Protein AF-A0A968MQ22-F1 (afdb_monomer_lite)

Foldseek 3Di:
DEEEAPPLCRVLVVLLVQLVCQVPPAAE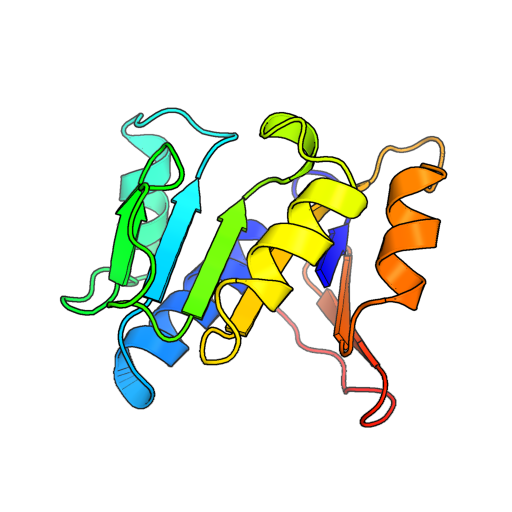EEAAQPDDPDPVVVVSNVVSVSDHPRYHYHPDDDPDPQRHQEYEHNAPVSVVDFLVNVVVVCVVCVNHHYHHYDYADPVGDDPRVVVSVVVDQKYWYGGNQKIWIAGPVGTDDIDGSD

Structure (mmCIF, N/CA/C/O backbone):
data_AF-A0A968MQ22-F1
#
_entry.id   AF-A0A968MQ22-F1
#
loop_
_atom_site.group_PDB
_atom_site.id
_atom_site.type_symbol
_atom_site.label_atom_id
_atom_site.label_alt_id
_atom_site.label_comp_id
_atom_site.label_asym_id
_atom_site.label_entity_id
_atom_site.label_seq_id
_atom_site.pdbx_PDB_ins_code
_atom_site.Cartn_x
_atom_site.Cartn_y
_atom_site.Cartn_z
_atom_site.occupancy
_atom_site.B_iso_or_equiv
_atom_site.auth_seq_id
_atom_site.auth_comp_id
_atom_site.auth_asym_id
_atom_site.auth_atom_id
_atom_site.pdbx_PDB_model_num
ATOM 1 N N . MET A 1 1 ? 4.979 -7.011 3.226 1.00 92.00 1 MET A N 1
ATOM 2 C CA . MET A 1 1 ? 5.960 -6.040 2.685 1.00 92.00 1 MET A CA 1
ATOM 3 C C . MET A 1 1 ? 5.982 -6.148 1.172 1.00 92.00 1 MET A C 1
ATOM 5 O O . MET A 1 1 ? 6.046 -7.263 0.672 1.00 92.00 1 MET A O 1
ATOM 9 N N . VAL A 1 2 ? 5.947 -5.025 0.457 1.00 93.56 2 VAL A N 1
ATOM 10 C CA . VAL A 1 2 ? 6.127 -4.951 -1.002 1.00 93.56 2 VAL A CA 1
ATOM 11 C C . VAL A 1 2 ? 7.355 -4.093 -1.285 1.00 93.56 2 VAL A C 1
ATOM 13 O O . VAL A 1 2 ? 7.462 -2.993 -0.748 1.00 93.56 2 VAL A O 1
ATOM 16 N N . PHE A 1 3 ? 8.295 -4.565 -2.099 1.00 92.31 3 PHE A N 1
ATOM 17 C CA . PHE A 1 3 ? 9.518 -3.816 -2.396 1.00 92.31 3 PHE A CA 1
ATOM 18 C C . PHE A 1 3 ? 9.997 -4.001 -3.836 1.00 92.31 3 PHE A C 1
ATOM 20 O O . PHE A 1 3 ? 9.499 -4.846 -4.575 1.00 92.31 3 PHE A O 1
ATOM 27 N N . GLY A 1 4 ? 10.948 -3.165 -4.255 1.00 89.31 4 GLY A N 1
ATOM 28 C CA . GLY A 1 4 ? 11.509 -3.183 -5.603 1.00 89.31 4 GLY A CA 1
ATOM 29 C C . GLY A 1 4 ? 12.014 -1.815 -6.057 1.00 89.31 4 GLY A C 1
ATOM 30 O O . GLY A 1 4 ? 11.714 -0.775 -5.455 1.00 89.31 4 GLY A O 1
ATOM 31 N N . LEU A 1 5 ? 12.766 -1.805 -7.158 1.00 86.19 5 LEU A N 1
ATOM 32 C CA . LEU A 1 5 ? 13.360 -0.591 -7.724 1.00 86.19 5 LEU A CA 1
ATOM 33 C C . LEU A 1 5 ? 12.298 0.457 -8.115 1.00 86.19 5 LEU A C 1
ATOM 35 O O . LEU A 1 5 ? 11.146 0.109 -8.395 1.00 86.19 5 LEU A O 1
ATOM 39 N N . PRO A 1 6 ? 12.642 1.757 -8.159 1.00 83.75 6 PRO A N 1
ATOM 40 C CA . PRO A 1 6 ? 11.761 2.776 -8.725 1.00 83.75 6 PRO A CA 1
ATOM 41 C C . PRO A 1 6 ? 11.256 2.378 -10.119 1.00 83.75 6 PRO A C 1
ATOM 43 O O . PRO A 1 6 ? 12.003 1.805 -10.909 1.00 83.75 6 PRO A O 1
ATOM 46 N N . LYS A 1 7 ? 9.988 2.696 -10.416 1.00 83.88 7 LYS A N 1
ATOM 47 C CA . LYS A 1 7 ? 9.314 2.368 -11.688 1.00 83.88 7 LYS A CA 1
ATOM 48 C C . LYS A 1 7 ? 9.191 0.864 -12.004 1.00 83.88 7 LYS A C 1
ATOM 50 O O . LYS A 1 7 ? 8.962 0.509 -13.151 1.00 83.88 7 LYS A O 1
ATOM 55 N N . SER A 1 8 ? 9.295 -0.025 -11.010 1.00 86.00 8 SER A N 1
ATOM 56 C CA . SER A 1 8 ? 9.147 -1.473 -11.234 1.00 86.00 8 SER A CA 1
ATOM 57 C C . SER A 1 8 ? 7.703 -1.976 -11.377 1.00 86.00 8 SER A C 1
ATOM 59 O O . SER A 1 8 ? 7.522 -3.106 -11.816 1.00 86.00 8 SER A O 1
ATOM 61 N N . GLY A 1 9 ? 6.701 -1.166 -11.007 1.00 88.31 9 GLY A N 1
ATOM 62 C CA . GLY A 1 9 ? 5.279 -1.552 -11.006 1.00 88.31 9 GLY A CA 1
ATOM 63 C C . GLY A 1 9 ? 4.620 -1.645 -9.622 1.00 88.31 9 GLY A C 1
ATOM 64 O O . GLY A 1 9 ? 3.434 -1.936 -9.544 1.00 88.31 9 GLY A O 1
ATOM 65 N N . LYS A 1 10 ? 5.351 -1.366 -8.529 1.00 90.56 10 LYS A N 1
ATOM 66 C CA . LYS A 1 10 ? 4.848 -1.486 -7.140 1.00 90.56 10 LYS A CA 1
ATOM 67 C C . LYS A 1 10 ? 3.533 -0.757 -6.883 1.00 90.56 10 LYS A C 1
ATOM 69 O O . LYS A 1 10 ? 2.604 -1.377 -6.385 1.00 90.56 10 LYS A O 1
ATOM 74 N N . SER A 1 11 ? 3.46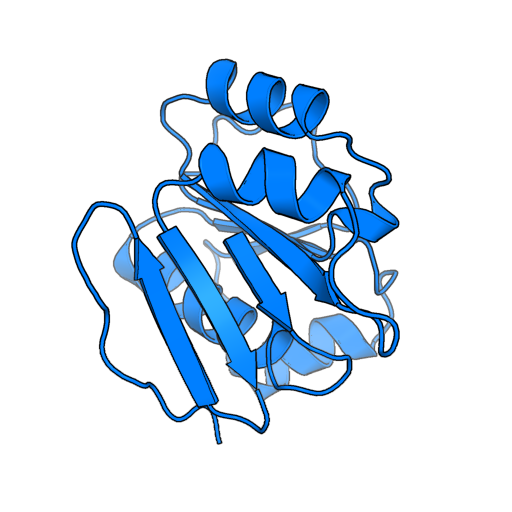0 0.534 -7.209 1.00 89.12 11 SER A N 1
ATOM 75 C CA . SER A 1 11 ? 2.257 1.324 -6.941 1.00 89.12 11 SER A CA 1
ATOM 76 C C . SER A 1 11 ? 1.078 0.827 -7.775 1.00 89.12 11 SER A C 1
ATOM 78 O O . SER A 1 11 ? -0.015 0.737 -7.245 1.00 89.12 11 SER A O 1
ATOM 80 N N . THR A 1 12 ? 1.294 0.410 -9.030 1.00 91.62 12 THR A N 1
ATOM 81 C CA . THR A 1 12 ? 0.241 -0.221 -9.847 1.00 91.62 12 THR A CA 1
ATOM 82 C C . THR A 1 12 ? -0.300 -1.475 -9.166 1.00 91.62 12 THR A C 1
ATOM 84 O O . THR A 1 12 ? -1.491 -1.546 -8.889 1.00 91.62 12 THR A O 1
ATOM 87 N N . LEU A 1 13 ? 0.587 -2.404 -8.788 1.00 94.62 13 LEU A N 1
ATOM 88 C CA . LEU A 1 13 ? 0.213 -3.616 -8.057 1.00 94.62 13 LEU A CA 1
ATOM 89 C C . LEU A 1 13 ? -0.551 -3.295 -6.764 1.00 94.62 13 LEU A C 1
ATOM 91 O O . LEU A 1 13 ? -1.558 -3.928 -6.467 1.00 94.62 13 LEU A O 1
ATOM 95 N N . CYS A 1 14 ? -0.070 -2.328 -5.980 1.00 95.31 14 CYS A N 1
ATOM 96 C CA . CYS A 1 14 ? -0.680 -1.983 -4.697 1.00 95.31 14 CYS A CA 1
ATOM 97 C C . CYS A 1 14 ? -2.033 -1.286 -4.865 1.00 95.31 14 CYS A C 1
ATOM 99 O O . CYS A 1 14 ? -2.928 -1.539 -4.065 1.00 95.31 14 CYS A O 1
ATOM 101 N N . ILE A 1 15 ? -2.205 -0.452 -5.892 1.00 95.12 15 ILE A N 1
ATOM 102 C CA . ILE A 1 15 ? -3.485 0.198 -6.198 1.00 95.12 15 ILE A CA 1
ATOM 103 C C . ILE A 1 15 ? -4.505 -0.841 -6.671 1.00 95.12 15 ILE A C 1
ATOM 105 O O . ILE A 1 15 ? -5.624 -0.857 -6.160 1.00 95.12 15 ILE A O 1
ATOM 109 N N . ASP A 1 16 ? -4.125 -1.745 -7.576 1.00 95.44 16 ASP A N 1
ATOM 110 C CA . ASP A 1 16 ? -5.013 -2.822 -8.032 1.00 95.44 16 ASP A CA 1
ATOM 111 C C . ASP A 1 16 ? -5.380 -3.769 -6.887 1.00 95.44 16 ASP A C 1
ATOM 113 O O . ASP A 1 16 ? -6.536 -4.177 -6.748 1.00 95.44 16 ASP A O 1
ATOM 117 N N . PHE A 1 17 ? -4.428 -4.057 -5.999 1.00 96.94 17 PHE A N 1
ATOM 118 C CA . PHE A 1 17 ? -4.701 -4.857 -4.813 1.00 96.94 17 PHE A CA 1
ATOM 119 C C . PHE A 1 17 ? -5.637 -4.134 -3.834 1.00 96.94 17 PHE A C 1
ATOM 121 O O . PHE A 1 17 ? -6.607 -4.723 -3.358 1.00 96.94 17 PHE A O 1
ATOM 128 N N . ALA A 1 18 ? -5.408 -2.846 -3.569 1.00 97.75 18 ALA A N 1
ATOM 129 C CA . ALA A 1 18 ? -6.275 -2.029 -2.723 1.00 97.75 18 ALA A CA 1
ATOM 130 C C . ALA A 1 18 ? -7.702 -1.942 -3.283 1.00 97.75 18 ALA A C 1
ATOM 132 O O . ALA A 1 18 ? -8.666 -2.080 -2.531 1.00 97.75 18 ALA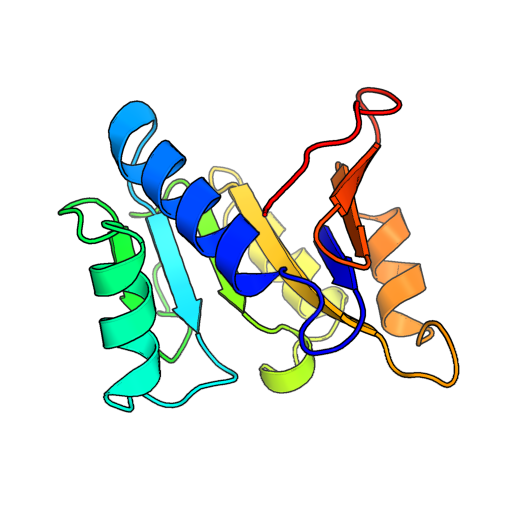 A O 1
ATOM 133 N N . LYS A 1 19 ? -7.844 -1.788 -4.604 1.00 97.75 19 LYS A N 1
ATOM 134 C CA . LYS A 1 19 ? -9.128 -1.844 -5.312 1.00 97.75 19 LYS A CA 1
ATOM 135 C C . LYS A 1 19 ? -9.833 -3.175 -5.072 1.00 97.75 19 LYS A C 1
ATOM 137 O O . LYS A 1 19 ? -10.987 -3.176 -4.650 1.00 97.75 19 LYS A O 1
ATOM 142 N N . TYR A 1 20 ? -9.144 -4.293 -5.299 1.00 97.75 20 TYR A N 1
ATOM 143 C CA . TYR A 1 20 ? -9.712 -5.624 -5.090 1.00 97.75 20 TYR A CA 1
ATOM 144 C C . TYR A 1 20 ? -10.188 -5.817 -3.641 1.00 97.75 20 TYR A C 1
ATOM 146 O O . TYR A 1 20 ? -11.308 -6.276 -3.413 1.00 97.75 20 TYR A O 1
ATOM 154 N N . LEU A 1 21 ? -9.385 -5.408 -2.655 1.00 98.38 21 LEU A N 1
ATOM 155 C CA . LEU A 1 21 ? -9.754 -5.478 -1.238 1.00 98.38 21 LEU A CA 1
ATOM 156 C C . LEU A 1 21 ? -10.966 -4.600 -0.906 1.00 98.38 21 LEU A C 1
ATOM 158 O O . LEU A 1 21 ? -11.875 -5.048 -0.208 1.00 98.38 21 LEU A O 1
ATOM 162 N N . ALA A 1 22 ? -11.016 -3.381 -1.443 1.00 98.12 22 ALA A N 1
ATOM 163 C CA . ALA A 1 22 ? -12.121 -2.455 -1.216 1.00 98.12 22 ALA A CA 1
ATOM 164 C C . ALA A 1 22 ? -13.448 -2.966 -1.795 1.00 98.12 22 ALA A C 1
ATOM 166 O O . ALA A 1 22 ? -14.509 -2.744 -1.203 1.00 98.12 22 ALA A O 1
ATOM 167 N N . GLN A 1 23 ? -13.382 -3.646 -2.941 1.00 97.81 23 GLN A N 1
ATOM 168 C CA . GLN A 1 23 ? -14.540 -4.204 -3.638 1.00 97.81 23 GLN A CA 1
ATOM 169 C C . GLN A 1 23 ? -15.069 -5.485 -2.984 1.00 97.81 23 GLN A C 1
ATOM 171 O O . GLN A 1 23 ? -16.275 -5.712 -3.006 1.00 97.81 23 GLN A O 1
ATOM 176 N N . ASN A 1 24 ? -14.193 -6.308 -2.399 1.00 98.12 24 ASN A N 1
ATOM 177 C CA . ASN A 1 24 ? -14.552 -7.676 -2.010 1.00 98.12 24 ASN A CA 1
ATOM 178 C C . ASN A 1 24 ? -14.442 -7.971 -0.508 1.00 98.12 24 ASN A C 1
ATOM 180 O O . ASN A 1 24 ? -15.029 -8.946 -0.046 1.00 98.12 24 ASN A O 1
ATOM 184 N N . HIS A 1 25 ? -13.687 -7.179 0.262 1.00 97.25 25 HIS A N 1
ATOM 185 C CA . HIS A 1 25 ? -13.252 -7.601 1.599 1.00 97.25 25 HIS A CA 1
ATOM 186 C C . HIS A 1 25 ? -13.455 -6.576 2.720 1.00 97.25 25 HIS A C 1
ATOM 188 O O . HIS A 1 25 ? -13.651 -6.989 3.860 1.00 97.25 25 HIS A O 1
ATOM 194 N N . GLY A 1 26 ? -13.429 -5.267 2.457 1.00 96.38 26 GLY A N 1
ATOM 195 C CA . GLY A 1 26 ? -13.690 -4.281 3.511 1.00 96.38 26 GLY A CA 1
ATOM 196 C C . GLY A 1 26 ? -13.142 -2.891 3.228 1.00 96.38 26 GLY A C 1
ATOM 197 O O . GLY A 1 26 ? -12.763 -2.575 2.103 1.00 96.38 26 GLY A O 1
ATOM 198 N N . LYS A 1 27 ? -13.106 -2.042 4.257 1.00 98.25 27 LYS A N 1
ATOM 199 C CA . LYS A 1 27 ? -12.571 -0.682 4.146 1.00 98.25 27 LYS A CA 1
ATOM 200 C C . LYS A 1 27 ? -11.050 -0.696 4.078 1.00 98.25 27 LYS A C 1
ATOM 202 O O . LYS A 1 27 ? -10.377 -1.317 4.902 1.00 98.25 27 LYS A O 1
ATOM 207 N N . VAL A 1 28 ? -10.530 0.043 3.108 1.00 98.56 28 VAL A N 1
ATOM 208 C CA . VAL A 1 28 ? -9.114 0.180 2.794 1.00 98.56 28 VAL A CA 1
ATOM 209 C C . VAL A 1 28 ? -8.711 1.640 2.951 1.00 98.56 28 VAL A C 1
ATOM 211 O O . VAL A 1 28 ? -9.363 2.534 2.409 1.00 98.56 28 VAL A O 1
ATOM 214 N N . LEU A 1 29 ? -7.612 1.874 3.659 1.00 97.81 29 LEU A N 1
ATOM 215 C CA . LEU A 1 29 ? -6.905 3.149 3.673 1.00 97.81 29 LEU A CA 1
ATOM 216 C C . LEU A 1 29 ? -5.621 3.013 2.853 1.00 97.81 29 LEU A C 1
ATOM 218 O O . LEU A 1 29 ? -4.794 2.148 3.135 1.00 97.81 29 LEU A O 1
ATOM 222 N N . TYR A 1 30 ? -5.430 3.881 1.868 1.00 96.31 30 TYR A N 1
ATOM 223 C CA . TYR A 1 30 ? -4.188 4.005 1.117 1.00 96.31 30 TYR A CA 1
ATOM 224 C C . TYR A 1 30 ? -3.495 5.315 1.478 1.00 96.31 30 TYR A C 1
ATOM 226 O O . TYR A 1 30 ? -3.922 6.394 1.063 1.00 96.31 30 TYR A O 1
ATOM 234 N N . VAL A 1 31 ? -2.423 5.223 2.262 1.00 93.50 31 VAL A N 1
ATOM 235 C CA . VAL A 1 31 ? -1.628 6.377 2.683 1.00 93.50 31 VAL A CA 1
ATOM 236 C C . VAL A 1 31 ? -0.482 6.580 1.699 1.00 93.50 31 VAL A C 1
ATOM 238 O O . VAL A 1 31 ? 0.508 5.848 1.728 1.00 93.50 31 VAL A O 1
ATOM 241 N N . ALA A 1 32 ? -0.615 7.570 0.823 1.00 88.88 32 ALA A N 1
ATOM 242 C CA . ALA A 1 32 ? 0.394 7.943 -0.157 1.00 88.88 32 ALA A CA 1
ATOM 243 C C . ALA A 1 32 ? 1.224 9.121 0.371 1.00 88.88 32 ALA A C 1
ATOM 245 O O . ALA A 1 32 ? 0.832 10.278 0.285 1.00 88.88 32 ALA A O 1
ATOM 246 N N . ILE A 1 33 ? 2.374 8.799 0.950 1.00 80.94 33 ILE A N 1
ATOM 247 C CA . ILE A 1 33 ? 3.300 9.733 1.602 1.00 80.94 33 ILE A CA 1
ATOM 248 C C . ILE A 1 33 ? 4.345 10.254 0.603 1.00 80.94 33 ILE A C 1
ATOM 250 O O . ILE A 1 33 ? 4.914 11.327 0.790 1.00 80.94 33 ILE A O 1
ATOM 254 N N . GLU A 1 34 ? 4.646 9.487 -0.452 1.00 63.84 34 GLU A N 1
ATOM 255 C CA . GLU A 1 34 ? 5.646 9.881 -1.454 1.00 63.84 34 GLU A CA 1
ATOM 256 C C . GLU A 1 34 ? 5.147 10.975 -2.399 1.00 63.84 34 GLU A C 1
ATOM 258 O O . GLU A 1 34 ? 5.881 11.914 -2.716 1.00 63.84 34 GLU A O 1
ATOM 263 N N . GLU A 1 35 ? 3.917 10.826 -2.869 1.00 56.16 35 GLU A N 1
ATOM 264 C CA . GLU A 1 35 ? 3.287 11.740 -3.802 1.00 56.16 35 GLU A CA 1
ATOM 265 C C . GLU A 1 35 ? 2.346 12.594 -2.963 1.00 56.16 35 GLU A C 1
ATOM 267 O O . GLU A 1 35 ? 1.267 12.130 -2.606 1.00 56.16 35 GLU A O 1
ATOM 272 N N . GLY A 1 36 ? 2.747 13.824 -2.606 1.00 54.16 36 GLY A N 1
ATOM 273 C CA . GLY A 1 36 ? 1.768 14.799 -2.105 1.00 54.16 36 GLY A CA 1
ATOM 274 C C . GLY A 1 36 ? 0.559 14.822 -3.047 1.00 54.16 36 GLY A C 1
ATOM 275 O O . GLY A 1 36 ? 0.726 14.486 -4.223 1.00 54.16 36 GLY A O 1
ATOM 276 N N . PHE A 1 37 ? -0.639 15.158 -2.559 1.00 48.81 37 PHE A N 1
ATOM 277 C CA . PHE A 1 37 ? -1.886 15.236 -3.331 1.00 48.81 37 PHE A CA 1
ATOM 278 C C . PHE A 1 37 ? -1.719 16.226 -4.486 1.00 48.81 37 PHE A C 1
ATOM 280 O O . PHE A 1 37 ? -2.115 17.388 -4.449 1.00 48.81 37 PHE A O 1
ATOM 287 N N . GLY A 1 38 ? -1.105 15.743 -5.549 1.00 55.03 38 GLY A N 1
ATOM 288 C CA . GLY A 1 38 ? -1.127 16.308 -6.868 1.00 55.03 38 GLY A CA 1
ATOM 289 C C . GLY A 1 38 ? -2.146 15.542 -7.689 1.00 55.03 38 GLY A C 1
ATOM 290 O O . GLY A 1 38 ? -2.504 14.398 -7.387 1.00 55.03 38 GLY A O 1
ATOM 291 N N . TYR A 1 39 ? -2.559 16.175 -8.779 1.00 54.84 39 TYR A N 1
ATOM 292 C CA . TYR A 1 39 ? -3.384 15.577 -9.824 1.00 54.84 39 TYR A CA 1
ATOM 293 C C . TYR A 1 39 ? -2.928 14.147 -10.182 1.00 54.84 39 TYR A C 1
ATOM 295 O O . TYR A 1 39 ? -3.754 13.249 -10.307 1.00 54.84 39 TYR A O 1
ATOM 303 N N . THR A 1 40 ? -1.618 13.886 -10.159 1.00 71.56 40 THR A N 1
ATOM 304 C CA . THR A 1 40 ? -1.000 12.612 -10.538 1.00 71.56 40 THR A CA 1
ATOM 305 C C . THR A 1 40 ? -1.409 11.390 -9.713 1.00 71.56 40 THR A C 1
ATOM 307 O O . THR A 1 40 ? -1.500 10.302 -10.282 1.00 71.56 40 THR A O 1
ATOM 310 N N . LEU A 1 41 ? -1.628 11.502 -8.395 1.00 78.88 41 LEU A N 1
ATOM 311 C CA . LEU A 1 41 ? -1.980 10.326 -7.584 1.00 78.88 41 LEU A CA 1
ATOM 312 C C . LEU A 1 41 ? -3.436 9.940 -7.831 1.00 78.88 41 LEU A C 1
ATOM 314 O O . LEU A 1 41 ? -3.724 8.798 -8.177 1.00 78.88 41 LEU A O 1
ATOM 318 N N . LYS A 1 42 ? -4.350 10.906 -7.719 1.00 82.31 42 LYS A N 1
ATOM 319 C CA . LYS A 1 42 ? -5.773 10.684 -7.985 1.00 82.31 42 LYS A CA 1
ATOM 320 C C . LYS A 1 42 ? -6.000 10.177 -9.414 1.00 82.31 42 LYS A C 1
ATOM 322 O O . LYS A 1 42 ? -6.698 9.184 -9.592 1.00 82.31 42 LYS A O 1
ATOM 327 N N . GLU A 1 43 ? -5.324 10.763 -10.403 1.00 84.81 43 GLU A N 1
ATOM 328 C CA . GLU A 1 43 ? -5.351 10.304 -11.799 1.00 84.81 43 GLU A CA 1
ATOM 329 C C . GLU A 1 43 ? -4.874 8.855 -11.961 1.00 84.81 43 GLU A C 1
ATOM 331 O O . GLU A 1 43 ? -5.411 8.126 -12.791 1.00 84.81 43 GLU A O 1
ATOM 336 N N . LYS A 1 44 ? -3.885 8.389 -11.181 1.00 87.06 44 LYS A N 1
ATOM 337 C CA . LYS A 1 44 ? -3.480 6.971 -11.211 1.00 87.06 44 LYS A CA 1
ATOM 338 C C . LYS A 1 44 ? -4.600 6.059 -10.732 1.00 87.06 44 LYS A C 1
ATOM 340 O O . LYS A 1 44 ? -4.841 5.039 -11.373 1.00 87.06 44 LYS A O 1
ATOM 345 N N . PHE A 1 45 ? -5.273 6.412 -9.637 1.00 91.56 45 PHE A N 1
ATOM 346 C CA . PHE A 1 45 ? -6.409 5.636 -9.139 1.00 91.56 45 PHE A CA 1
ATOM 347 C C . PHE A 1 45 ? -7.569 5.651 -10.138 1.00 91.56 45 PHE A C 1
ATOM 349 O O . PHE A 1 45 ? -8.146 4.602 -10.405 1.00 91.56 45 PHE A O 1
ATOM 356 N N . GLU A 1 46 ? -7.876 6.799 -10.743 1.00 91.62 46 GLU 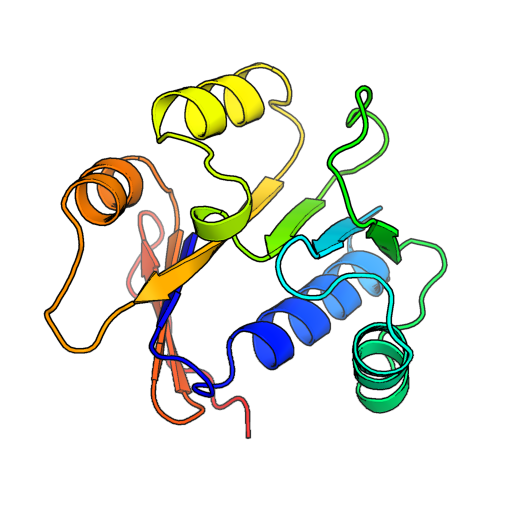A N 1
ATOM 357 C CA . GLU A 1 46 ? -8.900 6.909 -11.790 1.00 91.62 46 GLU A CA 1
ATOM 358 C C . GLU A 1 46 ? -8.541 6.067 -13.021 1.00 91.62 46 GLU A C 1
ATOM 360 O O . GLU A 1 46 ? -9.359 5.268 -13.476 1.00 91.62 46 GLU A O 1
ATOM 365 N N . ARG A 1 47 ? -7.297 6.152 -13.508 1.00 90.69 47 ARG A N 1
ATOM 366 C CA . ARG A 1 47 ? -6.807 5.377 -14.660 1.00 90.69 47 ARG A CA 1
ATOM 367 C C . ARG A 1 47 ? -6.853 3.867 -14.426 1.00 90.69 47 ARG A C 1
ATOM 369 O O . ARG A 1 47 ? -7.128 3.124 -15.361 1.00 90.69 47 ARG A O 1
ATOM 376 N N . LEU A 1 48 ? -6.584 3.413 -13.202 1.00 90.81 48 LEU A N 1
ATOM 377 C CA . LEU A 1 48 ? -6.680 1.997 -12.812 1.00 90.81 48 LEU A CA 1
ATOM 378 C C . LEU A 1 48 ? -8.117 1.586 -12.420 1.00 90.81 48 LEU A C 1
ATOM 380 O O . LEU A 1 48 ? -8.391 0.433 -12.068 1.00 90.81 48 LEU A O 1
ATOM 384 N N . GLY A 1 49 ? -9.077 2.516 -12.485 1.00 93.38 49 GLY A N 1
ATOM 385 C CA . GLY A 1 49 ? -10.467 2.280 -1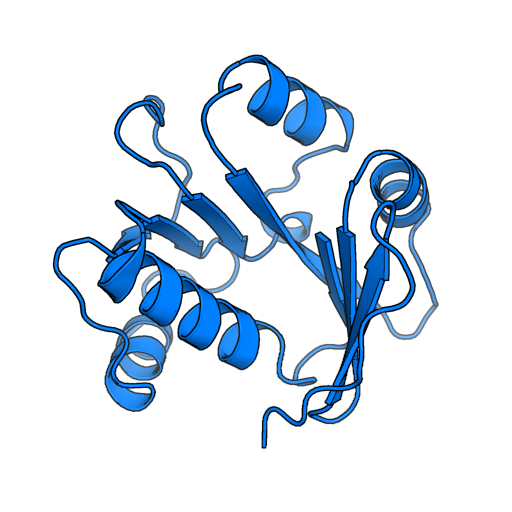2.099 1.00 93.38 49 GLY A CA 1
ATOM 386 C C . GLY A 1 49 ? -10.604 1.866 -10.633 1.00 93.38 49 GLY A C 1
ATOM 387 O O . GLY A 1 49 ? -11.412 0.997 -10.315 1.00 93.38 49 GLY A O 1
ATOM 388 N N . ALA A 1 50 ? -9.766 2.419 -9.759 1.00 93.75 50 ALA A N 1
ATOM 389 C CA . ALA A 1 50 ? -9.668 2.094 -8.339 1.00 93.75 50 ALA A CA 1
ATOM 390 C C . ALA A 1 50 ? -10.495 3.031 -7.441 1.00 93.75 50 ALA A C 1
ATOM 392 O O . ALA A 1 50 ? -10.387 2.966 -6.223 1.00 93.75 50 ALA A O 1
ATOM 393 N N . ILE A 1 51 ? -11.340 3.898 -8.005 1.00 93.56 51 ILE A N 1
ATOM 394 C CA . ILE A 1 51 ? -12.236 4.742 -7.206 1.00 93.56 51 ILE A CA 1
ATOM 395 C C . ILE A 1 51 ? -13.363 3.884 -6.627 1.00 93.56 51 ILE A C 1
ATOM 397 O O . ILE A 1 51 ? -14.136 3.275 -7.366 1.00 93.56 51 ILE A O 1
ATOM 401 N N . HIS A 1 52 ? -13.454 3.831 -5.298 1.00 96.38 52 HIS A N 1
ATOM 402 C CA . HIS A 1 52 ? -14.435 3.014 -4.591 1.00 96.38 52 HIS A CA 1
ATOM 403 C C . HIS A 1 52 ? -14.800 3.630 -3.235 1.00 96.38 52 HIS A C 1
ATOM 405 O O . HIS A 1 52 ? -13.943 4.200 -2.567 1.00 96.38 52 HIS A O 1
ATOM 411 N N . SER A 1 53 ? -16.048 3.474 -2.778 1.00 96.12 53 SER A N 1
ATOM 412 C CA . SER A 1 53 ? -16.517 4.048 -1.500 1.00 96.12 53 SER A CA 1
ATOM 413 C C . SER A 1 53 ? -15.804 3.478 -0.269 1.00 96.12 53 SER A C 1
ATOM 415 O O . SER A 1 53 ? -15.718 4.142 0.759 1.00 96.12 53 SER A O 1
ATOM 417 N N . ASN A 1 54 ? -15.285 2.252 -0.377 1.00 97.75 54 ASN A N 1
ATOM 418 C CA . ASN A 1 54 ? -14.479 1.612 0.665 1.00 97.75 54 ASN A CA 1
ATOM 419 C C . ASN A 1 54 ? -12.972 1.867 0.516 1.00 97.75 54 ASN A C 1
ATOM 421 O O . ASN A 1 54 ? -12.218 1.334 1.321 1.00 97.75 54 ASN A O 1
ATOM 425 N N . LEU A 1 55 ? -12.517 2.626 -0.488 1.00 97.62 55 LEU A N 1
ATOM 426 C CA . LEU A 1 55 ? -11.102 2.952 -0.671 1.00 97.62 55 LEU A CA 1
ATOM 427 C C . LEU A 1 55 ? -10.864 4.434 -0.388 1.00 97.62 55 LEU A C 1
ATOM 429 O O . LEU A 1 55 ? -11.205 5.299 -1.192 1.00 97.62 55 LEU A O 1
ATOM 433 N N . ILE A 1 56 ? -10.263 4.716 0.762 1.00 95.81 56 ILE A N 1
ATOM 434 C CA . ILE A 1 56 ? -9.920 6.069 1.192 1.00 95.81 56 ILE A CA 1
ATOM 435 C C . ILE A 1 56 ? -8.445 6.320 0.906 1.00 95.81 56 ILE A C 1
ATOM 437 O O . ILE A 1 56 ? -7.601 5.489 1.225 1.00 95.81 56 ILE A O 1
ATOM 441 N N . ILE A 1 57 ? -8.132 7.474 0.321 1.00 93.19 57 ILE A N 1
ATOM 442 C CA . ILE A 1 57 ? -6.762 7.893 0.013 1.00 93.19 57 ILE A CA 1
ATOM 443 C C . ILE A 1 57 ? -6.400 9.042 0.957 1.00 93.19 57 ILE A C 1
ATOM 445 O O . ILE A 1 57 ? -7.198 9.964 1.129 1.00 93.19 57 ILE A O 1
ATOM 449 N N . ALA A 1 58 ? -5.216 8.997 1.567 1.00 91.50 58 ALA A N 1
ATOM 450 C CA . ALA A 1 58 ? -4.735 10.020 2.496 1.00 91.50 58 ALA A CA 1
ATOM 451 C C . ALA A 1 58 ? -3.236 10.305 2.305 1.00 91.50 58 ALA A C 1
ATOM 453 O O . ALA A 1 58 ? -2.485 9.433 1.883 1.00 91.50 58 ALA A O 1
ATOM 454 N N . GLU A 1 59 ? -2.787 11.514 2.646 1.00 86.75 59 GLU A N 1
ATOM 455 C CA . GLU A 1 59 ? -1.355 11.895 2.619 1.00 86.75 59 GLU A CA 1
ATOM 456 C C . GLU A 1 59 ? -0.598 11.487 3.876 1.00 86.75 59 GLU A C 1
ATOM 458 O O . GLU A 1 59 ? 0.626 11.371 3.893 1.00 86.75 59 GLU A O 1
ATOM 463 N N . LYS A 1 60 ? -1.340 11.328 4.968 1.00 88.81 60 LYS A N 1
ATOM 464 C CA . LYS A 1 60 ? -0.813 11.033 6.288 1.00 88.81 60 LYS A CA 1
ATOM 465 C C . LYS A 1 60 ? -1.678 9.986 6.955 1.00 88.81 60 LYS A C 1
ATOM 467 O O . LYS A 1 60 ? -2.873 9.877 6.675 1.00 88.81 60 LYS A O 1
ATOM 472 N N . LEU A 1 61 ? -1.053 9.235 7.847 1.00 90.88 61 LEU A N 1
ATOM 473 C CA . LEU A 1 61 ? -1.756 8.286 8.686 1.00 90.88 61 LEU A CA 1
ATOM 474 C C . LEU A 1 61 ? -2.683 9.069 9.640 1.00 90.88 61 LEU A C 1
ATOM 476 O O . LEU A 1 61 ? -2.203 9.999 10.293 1.00 90.88 61 LEU A O 1
ATOM 480 N N . PRO A 1 62 ? -3.992 8.772 9.687 1.00 92.88 62 PRO A N 1
ATOM 481 C CA . PRO A 1 62 ? -4.883 9.326 10.700 1.00 92.88 62 PRO A CA 1
ATOM 482 C C . PRO A 1 62 ? -4.615 8.677 12.066 1.00 92.88 62 PRO A C 1
ATOM 484 O O . PRO A 1 62 ? -4.060 7.582 12.134 1.00 92.88 62 PRO A O 1
ATOM 487 N N . ASP A 1 63 ? -5.048 9.342 13.139 1.00 91.56 63 ASP A N 1
ATOM 488 C CA . ASP A 1 63 ? -4.865 8.842 14.510 1.00 91.56 63 ASP A CA 1
ATOM 489 C C . ASP A 1 63 ? -5.718 7.594 14.795 1.00 91.56 63 ASP A C 1
ATOM 491 O O . ASP A 1 63 ? -5.294 6.709 15.533 1.00 91.56 63 ASP A O 1
ATOM 495 N N . ASP A 1 64 ? -6.910 7.512 14.191 1.00 94.31 64 ASP A N 1
ATOM 496 C CA . ASP A 1 64 ? -7.802 6.357 14.307 1.00 94.31 64 ASP A CA 1
ATOM 497 C C . ASP A 1 64 ? -7.774 5.499 13.035 1.00 94.31 64 ASP A C 1
ATOM 499 O O . ASP A 1 64 ? -8.183 5.931 11.950 1.00 94.31 64 ASP A O 1
ATOM 503 N N . LEU A 1 65 ? -7.307 4.258 13.189 1.00 96.56 65 LEU A N 1
ATOM 504 C CA . LEU A 1 65 ? -7.282 3.242 12.136 1.00 96.56 65 LEU A CA 1
ATOM 505 C C . LEU A 1 65 ? -8.346 2.156 12.314 1.00 96.56 65 LEU A C 1
ATOM 507 O O . LEU A 1 65 ? -8.527 1.342 11.408 1.00 96.56 65 LEU A O 1
ATOM 511 N N . THR A 1 66 ? -9.094 2.176 13.421 1.00 95.44 66 THR A N 1
ATOM 512 C CA . THR A 1 66 ? -10.151 1.205 13.749 1.00 95.44 66 THR A CA 1
ATOM 513 C C . THR A 1 66 ? -11.149 0.972 12.606 1.00 95.44 66 THR A C 1
ATOM 515 O O . THR A 1 66 ? -11.565 -0.173 12.407 1.00 95.44 66 THR A O 1
ATOM 518 N N . PRO A 1 67 ? -11.541 1.988 11.805 1.00 96.50 67 PRO A N 1
ATOM 519 C CA . PRO A 1 67 ? -12.485 1.780 10.710 1.00 96.50 67 PRO A CA 1
ATOM 520 C C . PRO A 1 67 ? -11.958 0.916 9.554 1.00 96.50 67 PRO A C 1
ATOM 522 O O . PRO A 1 67 ? -12.770 0.445 8.752 1.00 96.50 67 PRO A O 1
ATOM 525 N N . TYR A 1 68 ? -10.641 0.730 9.423 1.00 98.12 68 TYR A N 1
ATOM 526 C CA . TYR A 1 68 ? -10.011 0.121 8.250 1.00 98.12 68 TYR A CA 1
ATOM 527 C C . TYR A 1 68 ? -9.545 -1.311 8.521 1.00 98.12 68 TYR A C 1
ATOM 529 O O . TYR A 1 68 ? -8.830 -1.595 9.482 1.00 98.12 68 TYR A O 1
ATOM 537 N N . GLN A 1 69 ? -9.905 -2.223 7.619 1.00 98.25 69 GLN A N 1
ATOM 538 C CA . GLN A 1 69 ? -9.463 -3.621 7.664 1.00 98.25 69 GLN A CA 1
ATOM 539 C C . GLN A 1 69 ? -8.103 -3.781 6.979 1.00 98.25 69 GLN A C 1
ATOM 541 O O . GLN A 1 69 ? -7.333 -4.674 7.327 1.00 98.25 69 GLN A O 1
ATOM 546 N N . PHE A 1 70 ? -7.791 -2.891 6.033 1.00 98.56 70 PHE A N 1
ATOM 547 C CA . PHE A 1 70 ? -6.545 -2.906 5.277 1.00 98.56 70 PHE A CA 1
ATOM 548 C C . PHE A 1 70 ? -5.934 -1.507 5.228 1.00 98.56 70 PHE A C 1
ATOM 550 O O . PHE A 1 70 ? -6.628 -0.536 4.921 1.00 98.56 70 PHE A O 1
ATOM 557 N N . VAL A 1 71 ? -4.631 -1.402 5.488 1.00 98.12 71 VAL A N 1
ATOM 558 C CA . VAL A 1 71 ? -3.889 -0.134 5.428 1.00 98.12 71 VAL A CA 1
ATOM 559 C C . VAL A 1 71 ? -2.645 -0.306 4.563 1.00 98.12 71 VAL A C 1
ATOM 561 O O . VAL A 1 71 ? -1.769 -1.115 4.871 1.00 98.12 71 VAL A O 1
ATOM 564 N N . PHE A 1 72 ? -2.552 0.480 3.494 1.00 97.00 72 PHE A N 1
ATOM 565 C CA . PHE A 1 72 ? -1.372 0.593 2.639 1.00 97.00 72 PHE A CA 1
ATOM 566 C C . PHE A 1 72 ? -0.560 1.828 3.040 1.00 97.00 72 PHE A C 1
ATOM 568 O O . PHE A 1 72 ? -1.131 2.903 3.216 1.00 97.00 72 PHE A O 1
ATOM 575 N N . ILE A 1 73 ? 0.764 1.690 3.151 1.00 94.06 73 ILE A N 1
ATOM 576 C CA . ILE A 1 73 ? 1.689 2.807 3.410 1.00 94.06 73 ILE A CA 1
ATOM 577 C C . ILE A 1 73 ? 2.709 2.903 2.271 1.00 94.06 73 ILE A C 1
ATOM 579 O O . ILE A 1 73 ? 3.660 2.115 2.216 1.00 94.06 73 ILE A O 1
ATOM 583 N N . ASP A 1 74 ? 2.511 3.877 1.381 1.00 91.00 74 ASP A N 1
ATOM 584 C CA . ASP A 1 74 ? 3.293 4.116 0.162 1.00 91.00 74 ASP A CA 1
ATOM 585 C C . ASP A 1 74 ? 4.028 5.474 0.221 1.00 91.00 74 ASP A C 1
ATOM 587 O O . ASP A 1 74 ? 3.468 6.519 -0.084 1.00 91.00 74 ASP A O 1
ATOM 591 N N . SER A 1 75 ? 5.279 5.567 0.668 1.00 86.56 75 SER A N 1
ATOM 592 C CA . SER A 1 75 ? 6.180 4.491 1.087 1.00 86.56 75 SER A CA 1
ATOM 593 C C . SER A 1 75 ? 6.719 4.723 2.496 1.00 86.56 75 SER A C 1
ATOM 595 O O . SER A 1 75 ? 6.905 5.858 2.947 1.00 86.56 75 SER A O 1
ATOM 597 N N . VAL A 1 76 ? 7.048 3.629 3.186 1.00 87.81 76 VAL A N 1
ATOM 598 C CA . VAL A 1 76 ? 7.619 3.643 4.547 1.00 87.81 76 VAL A CA 1
ATOM 599 C C . VAL A 1 76 ? 8.879 4.505 4.628 1.00 87.81 76 VAL A C 1
ATOM 601 O O . VAL A 1 76 ? 9.066 5.266 5.575 1.00 87.81 76 VAL A O 1
ATOM 604 N N . SER A 1 77 ? 9.745 4.426 3.613 1.00 79.19 77 SER A N 1
ATOM 605 C CA . SER A 1 77 ? 11.002 5.180 3.582 1.00 79.19 77 SER A CA 1
ATOM 606 C C . SER A 1 77 ? 10.782 6.694 3.605 1.00 79.19 77 SER A C 1
ATOM 608 O O . SER A 1 77 ? 11.593 7.424 4.170 1.00 79.19 77 SER A O 1
ATOM 610 N N . LYS A 1 78 ? 9.686 7.177 3.010 1.00 79.56 78 LYS A N 1
ATOM 611 C CA . LYS A 1 78 ? 9.314 8.598 3.016 1.00 79.56 78 LYS A CA 1
ATOM 612 C C . LYS A 1 78 ? 8.611 9.002 4.304 1.00 79.56 78 LYS A C 1
ATOM 614 O O . LYS A 1 78 ? 8.862 10.097 4.797 1.00 79.56 78 LYS A O 1
ATOM 619 N N . ALA A 1 79 ? 7.836 8.087 4.880 1.00 82.69 79 ALA A N 1
ATOM 620 C CA . ALA A 1 79 ? 7.224 8.237 6.195 1.00 82.69 79 ALA A CA 1
ATOM 621 C C . ALA A 1 79 ? 8.245 8.382 7.336 1.00 82.69 79 ALA A C 1
ATOM 623 O O . ALA A 1 79 ? 7.878 8.806 8.425 1.00 82.69 79 ALA A O 1
ATOM 624 N N . ARG A 1 80 ? 9.519 8.025 7.092 1.00 83.75 80 ARG A N 1
ATOM 625 C CA . ARG A 1 80 ? 10.590 7.954 8.102 1.00 83.75 80 ARG A CA 1
ATOM 626 C C . ARG A 1 80 ? 10.230 7.047 9.286 1.00 83.75 80 ARG A C 1
ATOM 628 O O . ARG A 1 80 ? 10.728 7.255 10.385 1.00 83.75 80 ARG A O 1
ATOM 635 N N . LEU A 1 81 ? 9.388 6.043 9.041 1.00 86.06 81 LEU A N 1
ATOM 636 C CA . LEU A 1 81 ? 9.003 5.056 10.044 1.00 86.06 81 LEU A CA 1
ATOM 637 C C . LEU A 1 81 ? 10.117 4.017 10.186 1.00 86.06 81 LEU A C 1
ATOM 639 O O . LEU A 1 81 ? 10.589 3.452 9.193 1.00 86.06 81 LEU A O 1
ATOM 643 N N . SER A 1 82 ? 10.533 3.779 11.422 1.00 87.50 82 SER A N 1
ATOM 644 C CA . SER A 1 82 ? 11.451 2.706 11.790 1.00 87.50 82 SER A CA 1
ATOM 645 C C . SER A 1 82 ? 10.728 1.358 11.864 1.00 87.50 82 SER A C 1
ATOM 647 O O . SER A 1 82 ? 9.502 1.300 11.937 1.00 87.50 82 SER A O 1
ATOM 649 N N . SER A 1 83 ? 11.478 0.253 11.889 1.00 85.69 83 SER A N 1
ATOM 650 C CA . SER A 1 83 ? 10.908 -1.088 12.094 1.00 85.69 83 SER A CA 1
ATOM 651 C C . SER A 1 83 ? 10.110 -1.192 13.403 1.00 85.69 83 SER A C 1
ATOM 653 O O . SER A 1 83 ? 9.083 -1.876 13.444 1.00 85.69 83 SER A O 1
ATOM 655 N N . ASP A 1 84 ? 10.531 -0.466 14.442 1.00 88.25 84 ASP A N 1
ATOM 656 C CA . ASP A 1 84 ? 9.834 -0.402 15.728 1.00 88.25 84 ASP A CA 1
ATOM 657 C C . ASP A 1 84 ? 8.491 0.322 15.601 1.00 88.25 84 ASP A C 1
ATOM 659 O O . ASP A 1 84 ? 7.487 -0.163 16.127 1.00 88.25 84 ASP A O 1
ATOM 663 N N . ASP A 1 85 ? 8.432 1.418 14.836 1.00 90.69 85 ASP A N 1
ATOM 664 C CA . ASP A 1 85 ? 7.181 2.140 14.571 1.00 90.69 85 ASP A CA 1
ATOM 665 C C . ASP A 1 85 ? 6.179 1.254 13.826 1.00 90.69 85 ASP A C 1
ATOM 667 O O . ASP A 1 85 ? 5.006 1.190 14.191 1.00 90.69 85 ASP A O 1
ATOM 671 N N . LEU A 1 86 ? 6.640 0.512 12.812 1.00 91.31 86 LEU A N 1
ATOM 672 C CA . LEU A 1 86 ? 5.787 -0.418 12.063 1.00 91.31 86 LEU A CA 1
ATOM 673 C C . LEU A 1 86 ? 5.284 -1.562 12.949 1.00 91.31 86 LEU A C 1
ATOM 675 O O . LEU A 1 86 ? 4.130 -1.981 12.844 1.00 91.31 86 LEU A O 1
ATOM 679 N N . THR A 1 87 ? 6.145 -2.071 13.829 1.00 90.00 87 THR A N 1
ATOM 680 C CA . THR A 1 87 ? 5.795 -3.128 14.781 1.00 90.00 87 THR A CA 1
ATOM 681 C C . THR A 1 87 ? 4.768 -2.637 15.791 1.00 90.00 87 THR A C 1
ATOM 683 O O . THR A 1 87 ? 3.782 -3.332 16.051 1.00 90.00 87 THR A O 1
ATOM 686 N N . LYS A 1 88 ? 4.963 -1.435 16.336 1.00 92.50 88 LYS A N 1
ATOM 687 C CA . LYS A 1 88 ? 4.016 -0.786 17.243 1.00 92.50 88 LYS A CA 1
ATOM 688 C C . LYS A 1 88 ? 2.665 -0.585 16.563 1.00 92.50 88 LYS A C 1
ATOM 690 O O . LYS A 1 88 ? 1.654 -1.025 17.102 1.00 92.50 88 LYS A O 1
ATOM 695 N N . LEU A 1 89 ? 2.666 -0.052 15.343 1.00 92.94 89 LEU A N 1
ATOM 696 C CA . LEU A 1 89 ? 1.453 0.196 14.570 1.00 92.94 89 LEU A CA 1
ATOM 697 C C . LEU A 1 89 ? 0.621 -1.079 14.359 1.00 92.94 89 LEU A C 1
ATOM 699 O O . LEU A 1 89 ? -0.595 -1.062 14.547 1.00 92.94 89 LEU A O 1
ATOM 703 N N . ARG A 1 90 ? 1.272 -2.203 14.035 1.00 93.94 90 ARG A N 1
ATOM 704 C CA . ARG A 1 90 ? 0.608 -3.515 13.918 1.00 93.94 90 ARG A CA 1
ATOM 705 C C . ARG A 1 90 ? 0.053 -4.015 15.250 1.00 93.94 90 ARG A C 1
ATOM 707 O O . ARG A 1 90 ? -1.039 -4.570 15.277 1.00 93.94 90 ARG A O 1
ATOM 714 N N . LYS A 1 91 ? 0.805 -3.856 16.344 1.00 93.81 91 LYS A N 1
ATOM 715 C CA . LYS A 1 91 ? 0.389 -4.315 17.681 1.00 93.81 91 LYS A CA 1
ATOM 716 C C . LYS A 1 91 ? -0.819 -3.546 18.205 1.00 93.81 91 LYS A C 1
ATOM 718 O O . LYS A 1 91 ? -1.686 -4.147 18.827 1.00 93.81 91 LYS A O 1
ATOM 723 N N . GLU A 1 92 ? -0.870 -2.243 17.952 1.00 95.62 92 GLU A N 1
ATOM 724 C CA . GLU A 1 92 ? -1.982 -1.377 18.360 1.00 95.62 92 GLU A CA 1
ATOM 725 C C . GLU A 1 92 ? -3.244 -1.613 17.517 1.00 95.62 92 GLU A C 1
ATOM 727 O O . GLU A 1 92 ? -4.348 -1.354 17.982 1.00 95.62 92 GLU A O 1
ATOM 732 N N . ASN A 1 93 ? -3.094 -2.175 16.312 1.00 96.44 93 ASN A N 1
ATOM 733 C CA . ASN A 1 93 ? -4.185 -2.420 15.369 1.00 96.44 93 ASN A CA 1
ATOM 734 C C . ASN A 1 93 ? -4.226 -3.901 14.935 1.00 96.44 93 ASN A C 1
ATOM 736 O O . ASN A 1 93 ? -4.009 -4.212 13.761 1.00 96.44 93 ASN A O 1
ATOM 740 N N . PRO A 1 94 ? -4.502 -4.846 15.858 1.00 95.12 94 PRO A N 1
ATOM 741 C CA . PRO A 1 94 ? -4.380 -6.284 15.594 1.00 95.12 94 PRO A CA 1
ATOM 742 C C . PRO A 1 94 ? -5.398 -6.823 14.578 1.00 95.12 94 PRO A C 1
ATOM 744 O O . PRO A 1 94 ? -5.170 -7.872 13.982 1.00 95.12 94 PRO A O 1
ATOM 747 N N . ASN A 1 95 ? -6.506 -6.109 14.363 1.00 94.94 95 ASN A N 1
ATOM 748 C CA . ASN A 1 95 ? -7.550 -6.478 13.401 1.00 94.94 95 ASN A CA 1
ATOM 749 C C . ASN A 1 95 ? -7.334 -5.853 12.011 1.00 94.94 95 ASN A C 1
ATOM 751 O O . ASN A 1 95 ? -8.211 -5.944 11.152 1.00 94.94 95 ASN A O 1
ATOM 755 N N . THR A 1 96 ? -6.186 -5.210 11.791 1.00 96.94 96 THR A N 1
ATOM 756 C CA . THR A 1 96 ? -5.867 -4.497 10.557 1.00 96.94 96 THR A CA 1
ATOM 757 C C . THR A 1 96 ? -4.696 -5.171 9.853 1.00 96.94 96 THR A C 1
ATOM 759 O O . THR A 1 96 ? -3.617 -5.366 10.416 1.00 96.94 96 THR A O 1
ATOM 762 N N . ALA A 1 97 ? -4.889 -5.509 8.582 1.00 96.75 97 ALA A N 1
ATOM 763 C CA . ALA A 1 97 ? -3.823 -6.003 7.727 1.00 96.75 97 ALA A CA 1
ATOM 764 C C . ALA A 1 97 ? -3.029 -4.826 7.146 1.00 96.75 97 ALA A C 1
ATOM 766 O O . ALA A 1 97 ? -3.579 -3.951 6.474 1.00 96.75 97 ALA A O 1
ATOM 767 N N . PHE A 1 98 ? -1.715 -4.822 7.374 1.00 96.75 98 PHE A N 1
ATOM 768 C CA . PHE A 1 98 ? -0.826 -3.767 6.892 1.00 96.75 98 PHE A CA 1
ATOM 769 C C . PHE A 1 98 ? -0.027 -4.193 5.663 1.00 96.75 98 PHE A C 1
ATOM 771 O O . PHE A 1 98 ? 0.655 -5.223 5.654 1.00 96.75 98 PHE A O 1
ATOM 778 N N . ILE A 1 99 ? -0.048 -3.340 4.644 1.00 96.69 99 ILE A N 1
ATOM 779 C CA . ILE A 1 99 ? 0.739 -3.467 3.427 1.00 96.69 99 ILE A CA 1
ATOM 780 C C . ILE A 1 99 ? 1.742 -2.314 3.398 1.00 96.69 99 ILE A C 1
ATOM 782 O O . ILE A 1 99 ? 1.415 -1.168 3.105 1.00 96.69 99 ILE A O 1
ATOM 786 N N . PHE A 1 100 ? 2.994 -2.628 3.710 1.00 94.75 100 PHE A N 1
ATOM 787 C CA . PHE A 1 100 ? 4.086 -1.656 3.714 1.00 94.75 100 PHE A CA 1
ATOM 788 C C . PHE A 1 100 ? 4.862 -1.695 2.399 1.00 94.75 100 PHE A C 1
ATOM 790 O O . PHE A 1 100 ? 5.391 -2.757 2.043 1.00 94.75 100 PHE A O 1
ATOM 797 N N . ILE A 1 101 ? 4.957 -0.554 1.710 1.00 92.44 101 ILE A N 1
ATOM 798 C CA . ILE A 1 101 ? 5.695 -0.407 0.453 1.00 92.44 101 ILE A CA 1
ATOM 799 C C . ILE A 1 101 ? 7.065 0.224 0.730 1.00 92.44 101 ILE A C 1
ATOM 801 O O . ILE A 1 101 ? 7.178 1.271 1.373 1.00 92.44 101 ILE A O 1
ATOM 805 N N . PHE A 1 102 ? 8.118 -0.418 0.224 1.00 89.50 102 PHE A N 1
ATOM 806 C CA . PHE A 1 102 ? 9.512 -0.005 0.376 1.00 89.50 102 PHE A CA 1
ATOM 807 C C . PHE A 1 102 ? 10.191 0.219 -0.973 1.00 89.50 102 PHE A C 1
ATOM 809 O O . PHE A 1 102 ? 9.924 -0.468 -1.964 1.00 89.50 102 PHE A O 1
ATOM 816 N N . HIS A 1 103 ? 11.131 1.164 -1.002 1.00 84.06 103 HIS A N 1
ATOM 817 C CA . HIS A 1 103 ? 11.989 1.397 -2.160 1.00 84.06 103 HIS A CA 1
ATOM 818 C C . HIS A 1 103 ? 13.347 0.756 -1.965 1.00 84.06 103 HIS A C 1
ATOM 820 O O . HIS A 1 103 ? 14.028 1.008 -0.972 1.00 84.06 103 HIS A O 1
ATOM 826 N N . THR A 1 104 ? 13.767 -0.020 -2.955 1.00 79.62 104 THR A N 1
ATOM 827 C CA . THR A 1 104 ? 15.129 -0.548 -3.017 1.00 79.62 104 THR A CA 1
ATOM 828 C C . THR A 1 104 ? 16.002 0.420 -3.802 1.00 79.62 104 THR A C 1
ATOM 830 O O . THR A 1 104 ? 15.576 0.954 -4.831 1.00 79.62 104 THR A O 1
ATOM 833 N N . THR A 1 105 ? 17.226 0.663 -3.341 1.00 69.31 105 THR A N 1
ATOM 834 C CA . THR A 1 105 ? 18.218 1.442 -4.094 1.00 69.31 105 THR A CA 1
ATOM 835 C C . THR A 1 105 ? 19.114 0.522 -4.918 1.00 69.31 105 THR A C 1
ATOM 837 O O . THR A 1 105 ? 19.220 -0.676 -4.669 1.00 69.31 105 THR A O 1
ATOM 840 N N . LYS A 1 106 ? 19.803 1.096 -5.912 1.00 64.44 106 LYS A N 1
ATOM 841 C CA . LYS A 1 106 ? 20.745 0.361 -6.774 1.00 64.44 106 LYS A CA 1
ATOM 842 C C . LYS A 1 106 ? 21.953 -0.219 -6.017 1.00 64.44 106 LYS A C 1
ATOM 844 O O . LYS A 1 106 ? 22.610 -1.102 -6.548 1.00 64.44 106 LYS A O 1
ATOM 849 N N . ALA A 1 107 ? 22.242 0.278 -4.811 1.00 60.75 107 ALA A N 1
ATOM 850 C CA . ALA A 1 107 ? 23.370 -0.152 -3.982 1.00 60.75 107 ALA A CA 1
ATOM 851 C C . ALA A 1 107 ? 23.066 -1.386 -3.102 1.00 60.75 107 ALA A C 1
ATOM 853 O O . ALA A 1 107 ? 23.935 -1.820 -2.352 1.00 60.75 107 ALA A O 1
ATOM 854 N N . GLY A 1 108 ? 21.862 -1.963 -3.199 1.00 57.88 108 GLY A N 1
ATOM 855 C CA . GLY A 1 108 ? 21.447 -3.133 -2.420 1.00 57.88 108 GLY A CA 1
ATOM 856 C C . GLY A 1 108 ? 20.543 -2.800 -1.228 1.00 57.88 108 GLY A C 1
ATOM 857 O O . GLY A 1 108 ? 20.146 -1.652 -1.019 1.00 57.88 108 GLY A O 1
ATOM 858 N N . ASN A 1 109 ? 20.167 -3.839 -0.474 1.00 56.72 109 ASN A N 1
ATOM 859 C CA . ASN A 1 109 ? 19.206 -3.749 0.628 1.00 56.72 109 ASN A CA 1
ATOM 860 C C . ASN A 1 109 ? 19.787 -2.985 1.828 1.00 56.72 109 ASN A C 1
ATOM 862 O O . ASN A 1 109 ? 20.847 -3.326 2.345 1.00 56.72 109 ASN A O 1
ATOM 866 N N . PHE A 1 110 ? 19.057 -1.976 2.308 1.00 58.53 110 PHE A N 1
ATOM 867 C CA . PHE A 1 110 ? 19.367 -1.310 3.573 1.00 58.53 110 PHE A CA 1
ATOM 868 C C . PHE A 1 110 ? 19.100 -2.247 4.753 1.00 58.53 110 PHE A C 1
ATOM 870 O O . PHE A 1 110 ? 18.101 -2.967 4.760 1.00 58.53 110 PHE A O 1
ATOM 877 N N . ARG A 1 111 ? 19.940 -2.161 5.789 1.00 58.62 111 ARG A N 1
ATOM 878 C CA . ARG A 1 111 ? 19.849 -2.978 7.010 1.00 58.62 111 ARG A CA 1
ATOM 879 C C . ARG A 1 111 ? 18.449 -2.973 7.644 1.00 58.62 111 ARG A C 1
ATOM 881 O O . ARG A 1 111 ? 17.898 -4.034 7.888 1.00 58.62 111 ARG A O 1
ATOM 888 N N . GLY A 1 112 ? 17.811 -1.804 7.767 1.00 65.19 112 GLY A N 1
ATOM 889 C CA . GLY A 1 112 ? 16.455 -1.712 8.330 1.00 65.19 112 GLY A CA 1
ATOM 890 C C . GLY A 1 112 ? 15.365 -2.422 7.509 1.00 65.19 112 GLY A C 1
ATOM 891 O O . GLY A 1 112 ? 14.394 -2.908 8.078 1.00 65.19 112 GLY A O 1
ATOM 892 N N . GLN A 1 113 ? 15.528 -2.540 6.182 1.00 71.12 113 GLN A N 1
ATOM 893 C CA . GLN A 1 113 ? 14.604 -3.324 5.349 1.00 71.12 113 GLN A CA 1
ATOM 894 C C . GLN A 1 113 ? 14.803 -4.829 5.536 1.00 71.12 113 GLN A C 1
ATOM 896 O O . GLN A 1 113 ? 13.832 -5.571 5.441 1.00 71.12 113 GLN A O 1
ATOM 901 N N . GLN A 1 114 ? 16.037 -5.277 5.792 1.00 75.00 114 GLN A N 1
ATOM 902 C CA . GLN A 1 114 ? 16.312 -6.682 6.098 1.00 75.00 114 GLN A CA 1
ATOM 903 C C . GLN A 1 114 ? 15.729 -7.072 7.450 1.00 75.00 114 GLN A C 1
ATOM 905 O O . GLN A 1 114 ? 15.016 -8.067 7.516 1.00 75.00 114 GLN A O 1
ATOM 910 N N . ASP A 1 115 ? 15.961 -6.262 8.484 1.00 75.94 115 ASP A N 1
ATOM 911 C CA . ASP A 1 115 ? 15.432 -6.527 9.824 1.00 75.94 115 ASP A CA 1
ATOM 912 C C . ASP A 1 115 ? 13.899 -6.640 9.777 1.00 75.94 115 ASP A C 1
ATOM 914 O O . ASP A 1 115 ? 13.331 -7.643 10.201 1.00 75.94 115 ASP A O 1
ATOM 918 N N . PHE A 1 116 ? 13.223 -5.690 9.120 1.00 81.00 116 PHE A N 1
ATOM 919 C CA . PHE A 1 116 ? 11.769 -5.748 8.965 1.00 81.00 116 PHE A CA 1
ATOM 920 C C . PHE A 1 116 ? 11.284 -6.919 8.094 1.00 81.00 116 PHE A C 1
ATOM 922 O O . PHE A 1 116 ? 10.201 -7.457 8.325 1.00 81.00 116 PHE A O 1
ATOM 929 N N . ALA A 1 117 ? 12.065 -7.347 7.096 1.00 83.12 117 ALA A N 1
ATOM 930 C CA . ALA A 1 117 ? 11.710 -8.489 6.256 1.00 83.12 117 ALA A CA 1
ATOM 931 C C . ALA A 1 117 ? 11.618 -9.805 7.052 1.00 83.12 117 ALA A C 1
ATOM 933 O O . ALA A 1 117 ? 10.876 -10.700 6.651 1.00 83.12 117 ALA A O 1
ATOM 934 N N . HIS A 1 118 ? 12.315 -9.927 8.185 1.00 80.94 118 HIS A N 1
ATOM 935 C CA . HIS A 1 118 ? 12.199 -11.093 9.066 1.00 80.94 118 HIS A CA 1
ATOM 936 C C . HIS A 1 118 ? 10.890 -11.114 9.875 1.00 80.94 118 HIS A C 1
ATOM 938 O O . HIS A 1 118 ? 10.395 -12.191 10.220 1.00 80.94 118 HIS A O 1
ATOM 944 N N . ASP A 1 119 ? 10.291 -9.947 10.112 1.00 82.81 119 ASP A N 1
ATOM 945 C CA . ASP A 1 119 ? 9.113 -9.777 10.971 1.00 82.81 119 ASP A CA 1
ATOM 946 C C . ASP A 1 119 ? 7.778 -9.776 10.209 1.00 82.81 119 ASP A C 1
ATOM 948 O O . ASP A 1 119 ? 6.696 -9.698 10.809 1.00 82.81 119 ASP A O 1
ATOM 952 N N . VAL A 1 120 ? 7.824 -9.855 8.877 1.00 85.88 120 VAL A N 1
ATOM 953 C CA . VAL A 1 120 ? 6.630 -9.874 8.025 1.00 85.88 120 VAL A CA 1
ATOM 954 C C . VAL A 1 120 ? 6.219 -11.284 7.632 1.00 85.88 120 VAL A C 1
ATOM 956 O O . VAL A 1 120 ? 7.037 -12.172 7.408 1.00 85.88 120 VAL A O 1
ATOM 959 N N . ASP A 1 121 ? 4.910 -11.476 7.489 1.00 88.81 121 ASP A N 1
ATOM 960 C CA . ASP A 1 121 ? 4.351 -12.771 7.105 1.00 88.81 121 ASP A CA 1
ATOM 961 C C . ASP A 1 121 ? 4.530 -13.059 5.608 1.00 88.81 121 ASP A C 1
ATOM 963 O O . ASP A 1 121 ? 4.740 -14.206 5.211 1.00 88.81 121 ASP A O 1
ATOM 967 N N . VAL A 1 122 ? 4.476 -12.009 4.778 1.00 91.38 122 VAL A N 1
ATOM 968 C CA . VAL A 1 122 ? 4.605 -12.086 3.318 1.00 91.38 122 VAL A CA 1
ATOM 969 C C . VAL A 1 122 ? 5.486 -10.957 2.790 1.00 91.38 122 VAL A C 1
ATOM 971 O O . VAL A 1 122 ? 5.327 -9.780 3.143 1.00 91.38 122 VAL A O 1
ATOM 974 N N . ILE A 1 123 ? 6.385 -11.328 1.888 1.00 92.19 123 ILE A N 1
ATOM 975 C CA . ILE A 1 123 ? 7.285 -10.465 1.138 1.00 92.19 123 ILE A CA 1
ATOM 976 C C . ILE A 1 123 ? 6.930 -10.578 -0.347 1.00 92.19 123 ILE A C 1
ATOM 978 O O . ILE A 1 123 ? 6.911 -11.675 -0.901 1.00 92.19 123 ILE A O 1
ATOM 982 N N . ILE A 1 124 ? 6.687 -9.445 -1.000 1.00 92.81 124 ILE A N 1
ATOM 983 C CA . ILE A 1 124 ? 6.465 -9.355 -2.444 1.00 92.81 124 ILE A CA 1
ATOM 984 C C . ILE A 1 124 ? 7.574 -8.502 -3.052 1.00 92.81 124 ILE A C 1
ATOM 986 O O . ILE A 1 124 ? 7.702 -7.315 -2.748 1.00 92.81 124 ILE A O 1
ATOM 990 N N . GLU A 1 125 ? 8.369 -9.113 -3.920 1.00 92.69 125 GLU A N 1
ATOM 991 C CA . GLU A 1 125 ? 9.376 -8.433 -4.726 1.00 92.69 125 GLU A CA 1
ATOM 992 C C . GLU A 1 125 ? 8.790 -8.100 -6.096 1.00 92.69 125 GLU A C 1
ATOM 994 O O . GLU A 1 125 ? 8.282 -8.985 -6.785 1.00 92.69 125 GLU A O 1
ATOM 999 N N . VAL A 1 126 ? 8.871 -6.833 -6.498 1.00 92.38 126 VAL A N 1
ATOM 1000 C CA . VAL A 1 126 ? 8.400 -6.363 -7.802 1.00 92.38 126 VAL A CA 1
ATOM 1001 C C . VAL A 1 126 ? 9.580 -5.920 -8.652 1.00 92.38 126 VAL A C 1
ATOM 1003 O O . VAL A 1 126 ? 10.211 -4.889 -8.386 1.00 92.38 126 VAL A O 1
ATOM 1006 N N . GLU A 1 127 ? 9.829 -6.664 -9.722 1.00 90.38 127 GLU A N 1
ATOM 1007 C CA . GLU A 1 127 ? 10.928 -6.441 -10.651 1.00 90.38 127 GLU A CA 1
ATOM 1008 C C . GLU A 1 127 ? 10.416 -6.504 -12.093 1.00 90.38 127 GLU A C 1
ATOM 1010 O O . GLU A 1 127 ? 9.842 -7.507 -12.504 1.00 90.38 127 GLU A O 1
ATOM 1015 N N . LYS A 1 128 ? 10.658 -5.436 -12.870 1.00 87.94 128 LYS A N 1
ATOM 1016 C CA . LYS A 1 128 ? 10.338 -5.361 -14.310 1.00 87.94 128 LYS A CA 1
ATOM 1017 C C . LYS A 1 128 ? 8.900 -5.810 -14.644 1.00 87.94 128 LYS A C 1
ATOM 1019 O O . LYS A 1 128 ? 8.713 -6.603 -15.555 1.00 87.94 128 LYS A O 1
ATOM 1024 N N . GLY A 1 129 ? 7.905 -5.330 -13.892 1.00 89.75 129 GLY A N 1
ATOM 1025 C CA . GLY A 1 129 ? 6.498 -5.679 -14.125 1.00 89.75 129 GLY A CA 1
ATOM 1026 C C . GLY A 1 129 ? 6.078 -7.054 -13.601 1.00 89.75 129 GLY A C 1
ATOM 1027 O O . GLY A 1 129 ? 4.928 -7.430 -13.767 1.00 89.75 129 GLY A O 1
ATOM 1028 N N . VAL A 1 130 ? 6.959 -7.789 -12.918 1.00 92.44 130 VAL A N 1
ATOM 1029 C CA . VAL A 1 130 ? 6.642 -9.102 -12.345 1.00 92.44 130 VAL A CA 1
ATOM 1030 C C . VAL A 1 130 ? 6.712 -9.041 -10.825 1.00 92.44 130 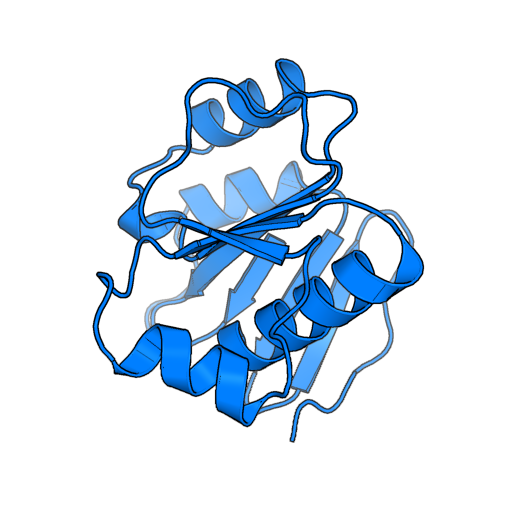VAL A C 1
ATOM 1032 O O . VAL A 1 130 ? 7.738 -8.656 -10.256 1.00 92.44 130 VAL A O 1
ATOM 1035 N N . ALA A 1 131 ? 5.636 -9.457 -10.162 1.00 93.50 131 ALA A N 1
ATOM 1036 C CA . ALA A 1 131 ? 5.586 -9.655 -8.721 1.00 93.50 131 ALA A CA 1
ATOM 1037 C C . ALA A 1 131 ? 5.924 -11.110 -8.365 1.00 93.50 131 ALA A C 1
ATOM 1039 O O . ALA A 1 131 ? 5.405 -12.052 -8.965 1.00 93.50 131 ALA A O 1
ATOM 1040 N N . LYS A 1 132 ? 6.794 -11.299 -7.373 1.00 92.38 132 LYS A N 1
ATOM 1041 C CA . LYS A 1 132 ? 7.182 -12.606 -6.829 1.00 92.38 132 LYS A CA 1
ATOM 1042 C C . LYS A 1 132 ? 6.937 -12.598 -5.328 1.00 92.38 132 LYS A C 1
ATOM 1044 O O . LYS A 1 132 ? 7.534 -11.789 -4.617 1.00 92.38 132 LYS A O 1
ATOM 1049 N N . ALA A 1 133 ? 6.086 -13.494 -4.843 1.00 90.88 133 ALA A N 1
ATOM 1050 C CA . ALA A 1 133 ? 5.767 -13.586 -3.423 1.00 90.88 133 ALA A CA 1
ATOM 1051 C C . ALA A 1 133 ? 6.562 -14.702 -2.729 1.00 90.88 133 ALA A C 1
ATOM 1053 O O . ALA A 1 133 ? 6.779 -15.782 -3.277 1.00 90.88 133 ALA A O 1
ATOM 1054 N N . LYS A 1 134 ? 6.991 -14.448 -1.494 1.00 89.00 134 LYS A N 1
ATOM 1055 C CA . LYS A 1 134 ? 7.605 -15.421 -0.582 1.00 89.00 134 LYS A CA 1
ATOM 1056 C C . LYS A 1 134 ? 7.116 -15.120 0.828 1.00 89.00 134 LYS A C 1
ATOM 1058 O O . LYS A 1 134 ? 6.997 -13.954 1.193 1.00 89.00 134 LYS A O 1
ATOM 1063 N N . GLY A 1 135 ? 6.855 -16.129 1.644 1.00 84.69 135 GLY A N 1
ATOM 1064 C CA . GLY A 1 135 ? 6.438 -15.875 3.017 1.00 84.69 135 GLY A CA 1
ATOM 1065 C C . GLY A 1 135 ? 6.219 -17.133 3.832 1.00 84.69 135 GLY A C 1
ATOM 1066 O O . GLY A 1 135 ? 6.535 -18.243 3.404 1.00 84.69 135 GLY A O 1
ATOM 1067 N N . ARG A 1 136 ? 5.631 -16.943 5.011 1.00 81.19 136 ARG A N 1
ATOM 1068 C CA . ARG A 1 136 ? 5.324 -18.013 5.972 1.00 81.19 136 ARG A CA 1
ATOM 1069 C C . ARG A 1 136 ? 4.351 -19.057 5.425 1.00 81.19 136 ARG A C 1
ATOM 1071 O O . ARG A 1 136 ? 4.344 -20.187 5.893 1.00 81.19 136 ARG A O 1
ATOM 1078 N N . PHE A 1 137 ? 3.566 -18.685 4.418 1.00 79.06 137 PHE A N 1
ATOM 1079 C CA . PHE A 1 137 ? 2.556 -19.536 3.787 1.00 79.06 137 PHE A CA 1
ATOM 1080 C C . PHE A 1 137 ? 3.067 -20.261 2.531 1.00 79.06 137 PHE A C 1
ATOM 1082 O O . PHE A 1 137 ? 2.287 -20.912 1.844 1.00 79.06 137 PHE A O 1
ATOM 1089 N N . GLY A 1 138 ? 4.368 -20.155 2.230 1.00 75.00 138 GLY A N 1
ATOM 1090 C CA . GLY A 1 138 ? 5.016 -20.815 1.098 1.00 75.00 138 GLY A CA 1
ATOM 1091 C C . GLY A 1 138 ? 5.651 -19.850 0.096 1.00 75.00 138 GLY A C 1
ATOM 1092 O O . GLY A 1 138 ? 5.719 -18.632 0.297 1.00 75.00 138 GLY A O 1
ATOM 1093 N N . VAL A 1 139 ? 6.154 -20.421 -1.000 1.00 72.94 139 VAL A N 1
ATOM 1094 C CA . VAL A 1 139 ? 6.620 -19.659 -2.164 1.00 72.94 139 VAL A CA 1
ATOM 1095 C C . VAL A 1 139 ? 5.401 -19.389 -3.035 1.00 72.94 139 VAL A C 1
ATOM 1097 O O . VAL A 1 139 ? 4.774 -20.328 -3.516 1.00 72.94 139 VAL A O 1
ATOM 1100 N N . GLY A 1 140 ? 5.043 -18.117 -3.193 1.00 68.31 140 GLY A N 1
ATOM 1101 C CA . GLY A 1 140 ? 3.944 -17.735 -4.067 1.00 68.31 140 GLY A CA 1
ATOM 1102 C C . GLY A 1 140 ? 4.349 -17.811 -5.536 1.00 68.31 140 GLY A C 1
ATOM 1103 O O . GLY A 1 140 ? 5.533 -17.766 -5.884 1.00 68.31 140 GLY A O 1
ATOM 1104 N N . GLU A 1 141 ? 3.349 -17.915 -6.405 1.00 77.12 141 GLU A N 1
ATOM 1105 C CA . GLU A 1 141 ? 3.551 -17.876 -7.849 1.00 77.12 141 GLU A CA 1
ATOM 1106 C C . GLU A 1 141 ? 3.960 -16.473 -8.326 1.00 77.12 141 GLU A C 1
ATOM 1108 O O . GLU A 1 141 ? 3.899 -15.481 -7.590 1.00 77.12 141 GLU A O 1
ATOM 1113 N N . LYS A 1 142 ? 4.438 -16.399 -9.571 1.00 86.75 142 LYS A N 1
ATOM 1114 C CA . LYS A 1 142 ? 4.746 -15.123 -10.220 1.00 86.75 142 LYS A CA 1
ATOM 1115 C C . LYS A 1 142 ? 3.460 -14.530 -10.783 1.00 86.75 142 LYS A C 1
ATOM 1117 O O . LYS A 1 142 ? 2.698 -15.246 -11.422 1.00 86.75 142 LYS A O 1
ATOM 1122 N N . LEU A 1 143 ? 3.275 -13.228 -10.604 1.00 89.94 143 LEU A N 1
ATOM 1123 C CA . LEU A 1 143 ? 2.176 -12.475 -11.200 1.00 89.94 143 LEU A CA 1
ATOM 1124 C C . LEU A 1 143 ? 2.742 -11.412 -12.145 1.00 89.94 143 LEU A C 1
ATOM 1126 O O . LEU A 1 143 ? 3.580 -10.607 -11.733 1.00 89.94 143 LEU A O 1
ATOM 1130 N N . GLU A 1 144 ? 2.284 -11.407 -13.394 1.00 90.81 144 GLU A N 1
ATOM 1131 C CA . GLU A 1 144 ? 2.543 -10.313 -14.335 1.00 90.81 144 GLU A CA 1
ATOM 1132 C C . GLU A 1 144 ? 1.613 -9.135 -14.019 1.00 90.81 144 GLU A C 1
ATOM 1134 O O . GLU A 1 144 ? 0.412 -9.311 -13.826 1.00 90.81 144 GLU A O 1
ATOM 1139 N N . ILE A 1 145 ? 2.187 -7.938 -13.908 1.00 87.44 145 ILE A N 1
ATOM 1140 C CA . ILE A 1 145 ? 1.469 -6.692 -13.611 1.00 87.44 145 ILE A CA 1
ATOM 1141 C C . ILE A 1 145 ? 1.101 -5.980 -14.921 1.00 87.44 145 ILE A C 1
ATOM 1143 O O . ILE A 1 145 ? 0.047 -5.353 -14.998 1.00 87.44 145 ILE A O 1
ATOM 1147 N N . PHE A 1 146 ? 1.983 -6.044 -15.923 1.00 82.19 146 PHE A N 1
ATOM 1148 C CA . PHE A 1 146 ? 1.822 -5.482 -17.266 1.00 82.19 146 PHE A CA 1
ATOM 1149 C C . PHE A 1 146 ? 2.815 -6.114 -18.244 1.00 82.19 146 PHE A C 1
ATOM 1151 O O . PHE A 1 146 ? 3.847 -6.643 -17.764 1.00 82.19 146 PHE A O 1
#

pLDDT: mean 87.11, std 11.32, range [48.81, 98.56]

Secondary structure (DSSP, 8-state):
-EEESTTSSHHHHHHHHHHHHHHHT--EEEEE-SS-S-HHHHHHHHHTT---TTEEEESS--S--TT-SEEEEETHHHHT--HHHHHHHHHH-TT-EEEEEEEPBTTB--HHHHHHHHH-SEEEEEETTEEEEEETTEEEEEEE--

Radius of gyration: 14.47 Å; chains: 1; bounding box: 40×37×36 Å

Sequence (146 aa):
MVFGLPKSGKSTLCIDFAKYLAQNHGKVLYVAIEEGFGYTLKEKFERLGAIHSNLIIAEKLPDDLTPYQFVFIDSVSKARLSSDDLTKLRKENPNTAFIFIFHTTKAGNFRGQQDFAHDVDVIIEVEKGVAKAKGRFGVGEKLEIF